Protein AF-A0A662I0L9-F1 (afdb_monomer_lite)

Sequence (82 aa):
MTLEIAVASGKGGVGKSTLASTIAIILSRHSKPIIAVDADAEAPNLHLIFGIKKWEVEEPYGEAMVAEIVQEKCTRCGRCAE

pLDDT: mean 90.66, std 6.49, range [67.19, 96.69]

Secondary structure (DSSP, 8-state):
---------SSTTSSHHHHHHHHHHHHHHTT---------SSS--HHHHHT----S-------S------GGG----STT--

Structure (mmCIF, N/CA/C/O backbone):
data_AF-A0A662I0L9-F1
#
_entry.id   AF-A0A662I0L9-F1
#
loop_
_atom_site.group_PDB
_atom_site.id
_atom_site.type_symbol
_atom_site.label_atom_id
_atom_site.label_alt_id
_atom_site.label_comp_id
_atom_site.label_asym_id
_atom_site.label_entity_id
_atom_site.label_seq_id
_atom_site.pdbx_PDB_ins_code
_atom_site.Cartn_x
_atom_site.Cartn_y
_atom_site.Cartn_z
_atom_site.occupancy
_atom_site.B_iso_or_equiv
_atom_site.auth_seq_id
_atom_site.auth_comp_id
_atom_site.auth_asym_id
_atom_site.auth_atom_id
_atom_site.pdbx_PDB_model_num
ATOM 1 N N . MET A 1 1 ? -20.141 12.457 -1.713 1.00 72.75 1 MET A N 1
ATOM 2 C CA . MET A 1 1 ? -18.918 13.273 -1.574 1.00 72.75 1 MET A CA 1
ATOM 3 C C . MET A 1 1 ? -17.905 12.406 -0.848 1.00 72.75 1 MET A C 1
ATOM 5 O O . MET A 1 1 ? -18.246 11.891 0.212 1.00 72.75 1 MET A O 1
ATOM 9 N N . THR A 1 2 ? -16.750 12.151 -1.456 1.00 85.94 2 THR A N 1
ATOM 10 C CA . THR A 1 2 ? -15.723 11.245 -0.917 1.00 85.94 2 THR A CA 1
ATOM 11 C C . THR A 1 2 ? -14.653 12.079 -0.222 1.00 85.94 2 THR A C 1
ATOM 13 O O . THR A 1 2 ? -14.272 13.125 -0.738 1.00 85.94 2 THR A O 1
ATOM 16 N N . LEU A 1 3 ? -14.219 11.660 0.967 1.00 89.69 3 LEU A N 1
ATOM 17 C CA . LEU A 1 3 ? -13.111 12.289 1.683 1.00 89.69 3 LEU A CA 1
ATOM 18 C C . LEU A 1 3 ? -11.829 11.523 1.359 1.00 89.69 3 LEU A C 1
ATOM 20 O O . LEU A 1 3 ? -11.743 10.336 1.663 1.00 89.69 3 LEU A O 1
ATOM 24 N N . GLU A 1 4 ? -10.846 12.209 0.787 1.00 93.94 4 GLU A N 1
ATOM 25 C CA . GLU A 1 4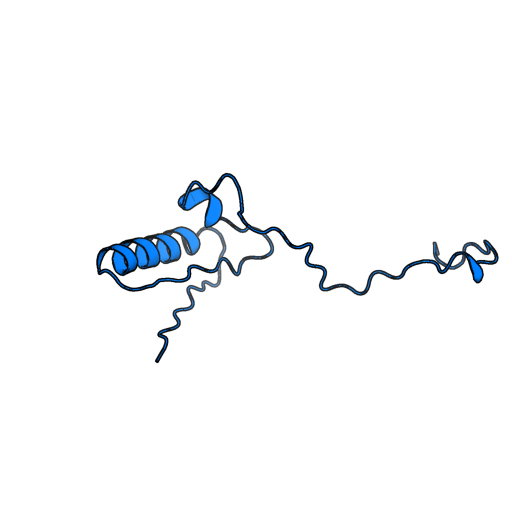 ? -9.539 11.645 0.448 1.00 93.94 4 GLU A CA 1
ATOM 26 C C . GLU A 1 4 ? -8.471 12.198 1.394 1.00 93.94 4 GLU A C 1
ATOM 28 O O . GLU A 1 4 ? -8.429 13.397 1.674 1.00 93.94 4 GLU A O 1
ATOM 33 N N . ILE A 1 5 ? -7.621 11.314 1.921 1.00 94.19 5 ILE A N 1
ATOM 34 C CA . ILE A 1 5 ? -6.561 11.665 2.871 1.00 94.19 5 ILE A CA 1
ATOM 35 C C . ILE A 1 5 ? -5.259 11.034 2.385 1.00 94.19 5 ILE A C 1
ATOM 37 O O . ILE A 1 5 ? -5.127 9.812 2.375 1.00 94.19 5 ILE A O 1
ATOM 41 N N . ALA A 1 6 ? -4.285 11.868 2.024 1.00 95.69 6 ALA A N 1
ATOM 42 C CA . ALA A 1 6 ? -2.940 11.426 1.674 1.00 95.69 6 ALA A CA 1
ATOM 43 C C . ALA A 1 6 ? -2.014 11.494 2.900 1.00 95.69 6 ALA A C 1
ATOM 45 O O . ALA A 1 6 ? -1.929 12.526 3.568 1.00 95.69 6 ALA A O 1
ATOM 46 N N . VAL A 1 7 ? -1.292 10.406 3.183 1.00 95.50 7 VAL A N 1
ATOM 47 C CA . VAL A 1 7 ? -0.292 10.338 4.261 1.00 95.50 7 VAL A CA 1
ATOM 48 C C . VAL A 1 7 ? 1.105 10.316 3.643 1.00 95.50 7 VAL A C 1
ATOM 50 O O . VAL A 1 7 ? 1.530 9.305 3.093 1.00 95.50 7 VAL A O 1
ATOM 53 N N . ALA A 1 8 ? 1.833 11.428 3.751 1.00 94.38 8 ALA A N 1
ATOM 54 C CA . ALA A 1 8 ? 3.151 11.607 3.140 1.00 94.38 8 ALA A CA 1
ATOM 55 C C . ALA A 1 8 ? 4.229 11.997 4.168 1.00 94.38 8 ALA A C 1
ATOM 57 O O . ALA A 1 8 ? 3.934 12.503 5.250 1.00 94.38 8 ALA A O 1
ATOM 58 N N . SER A 1 9 ? 5.500 11.759 3.833 1.00 92.62 9 SER A N 1
ATOM 59 C CA . SER A 1 9 ? 6.663 12.212 4.609 1.00 92.62 9 SER A CA 1
ATOM 60 C C . SER A 1 9 ? 7.898 12.306 3.721 1.00 92.62 9 SER A C 1
ATOM 62 O O . SER A 1 9 ? 8.032 11.534 2.778 1.00 92.62 9 SER A O 1
ATOM 64 N N . GLY A 1 10 ? 8.829 13.196 4.072 1.00 90.88 10 GLY A N 1
ATOM 65 C CA . GLY A 1 10 ? 10.112 13.344 3.381 1.00 90.88 10 GLY A CA 1
ATOM 66 C C . GLY A 1 10 ? 11.162 12.279 3.720 1.00 90.88 10 GLY A C 1
ATOM 67 O O . GLY A 1 10 ? 12.263 12.340 3.185 1.00 90.88 10 GLY A O 1
ATOM 68 N N . LYS A 1 11 ? 10.875 11.332 4.626 1.00 88.75 11 LYS A N 1
ATOM 69 C CA . LYS A 1 11 ? 11.801 10.244 4.989 1.00 88.75 11 LYS A CA 1
ATOM 70 C C . LYS A 1 11 ? 11.102 8.882 5.058 1.00 88.75 11 LYS A C 1
ATOM 72 O O . LYS A 1 11 ? 9.914 8.774 5.385 1.00 88.75 11 LYS A O 1
ATOM 77 N N . GLY A 1 12 ? 11.861 7.825 4.770 1.00 87.88 12 GLY A N 1
ATOM 78 C CA . GLY A 1 12 ? 11.472 6.438 5.040 1.00 87.88 12 GLY A CA 1
ATOM 79 C C . GLY A 1 12 ? 11.453 6.134 6.543 1.00 87.88 12 GLY A C 1
ATOM 80 O O . GLY A 1 12 ? 12.100 6.822 7.329 1.00 87.88 12 GLY A O 1
ATOM 81 N N . GLY A 1 13 ? 10.683 5.127 6.962 1.00 89.00 13 GLY A N 1
ATOM 82 C CA . GLY A 1 13 ? 10.699 4.630 8.349 1.00 89.00 13 GLY A CA 1
ATOM 83 C C . GLY A 1 13 ? 9.981 5.485 9.404 1.00 89.00 13 GLY A C 1
ATOM 84 O O . GLY A 1 13 ? 9.931 5.091 10.561 1.00 89.00 13 GLY A O 1
ATOM 85 N N . VAL A 1 14 ? 9.363 6.612 9.038 1.00 94.31 14 VAL A N 1
ATOM 86 C CA . VAL A 1 14 ? 8.663 7.494 10.002 1.00 94.31 14 VAL A CA 1
ATOM 87 C C . VAL A 1 14 ? 7.285 6.986 10.461 1.00 94.31 14 VAL A C 1
ATOM 89 O O . VAL A 1 14 ? 6.588 7.680 11.193 1.00 94.31 14 VAL A O 1
ATOM 92 N N . GLY A 1 15 ? 6.848 5.814 9.985 1.00 94.38 15 GLY A N 1
ATOM 93 C CA . GLY A 1 15 ? 5.548 5.233 10.342 1.00 94.38 15 GLY A CA 1
ATOM 94 C C . GLY A 1 15 ? 4.357 5.665 9.475 1.00 94.38 15 GLY A C 1
ATOM 95 O O . GLY A 1 15 ? 3.222 5.574 9.934 1.00 94.38 15 GLY A O 1
ATOM 96 N N . LYS A 1 16 ? 4.576 6.102 8.222 1.00 96.19 16 LYS A N 1
ATOM 97 C CA . LYS A 1 16 ? 3.495 6.495 7.286 1.00 96.19 16 LYS A CA 1
ATOM 98 C C . LYS A 1 16 ? 2.403 5.421 7.164 1.00 96.19 16 LYS A C 1
ATOM 100 O O . LYS A 1 16 ? 1.235 5.699 7.418 1.00 96.19 16 LYS A O 1
ATOM 105 N N . SER A 1 17 ? 2.792 4.188 6.840 1.00 95.81 17 SER A N 1
ATOM 106 C CA . SER A 1 17 ? 1.863 3.066 6.654 1.00 95.81 17 SER A CA 1
ATOM 107 C C . SER A 1 17 ? 1.155 2.684 7.959 1.00 95.81 17 SER A C 1
ATOM 109 O O . SER A 1 17 ? -0.027 2.345 7.946 1.00 95.81 17 SER A O 1
ATOM 111 N N . THR A 1 18 ? 1.832 2.815 9.106 1.00 96.31 18 THR A N 1
ATOM 112 C CA . THR A 1 18 ? 1.238 2.617 10.440 1.00 96.31 18 THR A CA 1
ATOM 113 C C . THR A 1 18 ? 0.158 3.655 10.737 1.00 96.31 18 THR A C 1
ATOM 115 O O . THR A 1 18 ? -0.923 3.312 11.215 1.00 96.31 18 THR A O 1
ATOM 118 N N . LEU A 1 19 ? 0.412 4.928 10.425 1.00 96.44 19 LEU A N 1
ATOM 119 C CA . LEU A 1 19 ? -0.579 5.987 10.598 1.00 96.44 19 LEU A CA 1
ATOM 120 C C . LEU A 1 19 ? -1.773 5.790 9.652 1.00 96.44 19 LEU A C 1
ATOM 122 O O . LEU A 1 19 ? -2.917 5.832 10.101 1.00 96.44 19 LEU A O 1
AT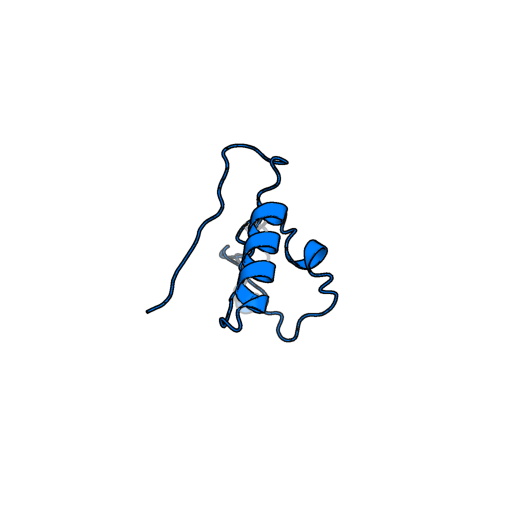OM 126 N N . ALA A 1 20 ? -1.512 5.520 8.369 1.00 96.69 20 ALA A N 1
ATOM 127 C CA . ALA A 1 20 ? -2.549 5.310 7.360 1.00 96.69 20 ALA A CA 1
ATOM 128 C C . ALA A 1 20 ? -3.471 4.126 7.710 1.00 96.69 20 ALA A C 1
ATOM 130 O O . ALA A 1 20 ? -4.695 4.270 7.715 1.00 96.69 20 ALA A O 1
ATOM 131 N N . SER A 1 21 ? -2.897 2.978 8.085 1.00 96.31 21 SER A N 1
ATOM 132 C CA . SER A 1 21 ? -3.659 1.800 8.529 1.00 96.31 21 SER A CA 1
ATOM 133 C C . SER A 1 21 ? -4.476 2.068 9.793 1.00 96.31 21 SER A C 1
ATOM 135 O O . SER A 1 21 ? -5.639 1.673 9.863 1.00 96.31 21 SER A O 1
ATOM 137 N N . THR A 1 22 ? -3.914 2.784 10.771 1.00 95.94 22 THR A N 1
ATOM 138 C CA . THR A 1 22 ? -4.622 3.132 12.012 1.00 95.94 22 THR A CA 1
ATOM 139 C C . THR A 1 22 ?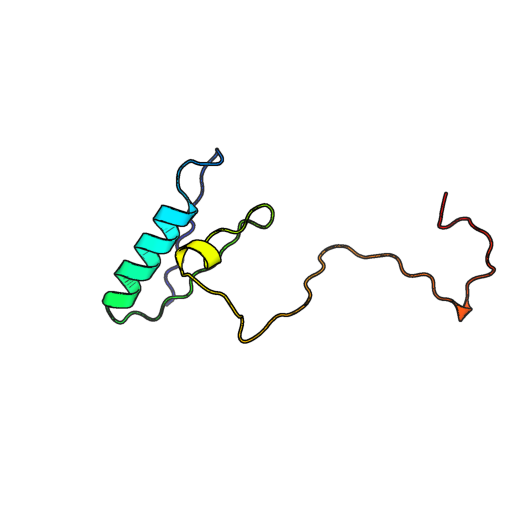 -5.841 4.008 11.730 1.00 95.94 22 THR A C 1
ATOM 141 O O . THR A 1 22 ? -6.929 3.722 12.232 1.00 95.94 22 THR A O 1
ATOM 144 N N . ILE A 1 23 ? -5.693 5.037 10.887 1.00 94.88 23 ILE A N 1
ATOM 145 C CA . ILE A 1 23 ? -6.808 5.898 10.468 1.00 94.88 23 ILE A CA 1
ATOM 146 C C . ILE A 1 23 ? -7.887 5.068 9.762 1.00 94.88 23 ILE A C 1
ATOM 148 O O . ILE A 1 23 ? -9.062 5.180 10.114 1.00 94.88 23 ILE A O 1
ATOM 152 N N . ALA A 1 24 ? -7.502 4.199 8.823 1.00 94.94 24 ALA A N 1
ATOM 153 C CA . ALA A 1 24 ? -8.440 3.345 8.096 1.00 94.94 24 ALA A CA 1
ATOM 154 C C . ALA A 1 24 ? -9.241 2.422 9.035 1.00 94.94 24 ALA A C 1
ATOM 156 O O . ALA A 1 24 ? -10.464 2.340 8.916 1.00 94.94 24 ALA A O 1
ATOM 157 N N . ILE A 1 25 ? -8.580 1.786 10.011 1.00 93.56 25 ILE A N 1
ATOM 158 C CA . ILE A 1 25 ? -9.219 0.904 11.003 1.00 93.56 25 ILE A CA 1
ATOM 159 C C . ILE A 1 25 ? -10.166 1.683 11.923 1.00 93.56 25 ILE A C 1
ATOM 161 O O . ILE A 1 25 ? -11.257 1.211 12.238 1.00 93.56 25 ILE A O 1
ATOM 165 N N . ILE A 1 26 ? -9.767 2.869 12.386 1.00 93.81 26 ILE A N 1
ATOM 166 C CA . ILE A 1 26 ? -10.628 3.696 13.241 1.00 93.81 26 ILE A CA 1
ATOM 167 C C . ILE A 1 26 ? -11.877 4.114 12.465 1.00 93.81 26 ILE A C 1
ATOM 169 O O . ILE A 1 26 ? -12.989 3.951 12.960 1.00 93.81 26 ILE A O 1
ATOM 173 N N . LEU A 1 27 ? -11.717 4.608 11.236 1.00 92.62 27 LEU A N 1
ATOM 174 C CA . LEU A 1 27 ? -12.848 5.058 10.428 1.00 92.62 27 LEU A CA 1
ATOM 175 C C . LEU A 1 27 ? -13.781 3.908 10.027 1.00 92.62 27 LEU A C 1
ATOM 177 O O . LEU A 1 27 ? -14.998 4.107 10.023 1.00 92.62 27 LEU A O 1
ATOM 181 N N . SER A 1 28 ? -13.252 2.710 9.762 1.00 92.06 28 SER A N 1
ATOM 182 C CA . SER A 1 28 ? -14.080 1.542 9.436 1.00 92.06 28 SER A CA 1
ATOM 183 C C . SER A 1 28 ? -14.952 1.103 10.619 1.00 92.06 28 SER A C 1
ATOM 185 O O . SER A 1 28 ? -16.117 0.754 10.430 1.00 92.06 28 SER A O 1
ATOM 187 N N . ARG A 1 29 ? -14.459 1.231 11.861 1.00 92.31 29 ARG A N 1
ATOM 188 C CA . ARG A 1 29 ? -15.247 0.984 13.088 1.00 92.31 29 ARG A CA 1
ATOM 189 C C . ARG A 1 29 ? -16.430 1.938 13.256 1.00 92.31 29 ARG A C 1
ATOM 191 O O . ARG A 1 29 ? -17.409 1.577 13.901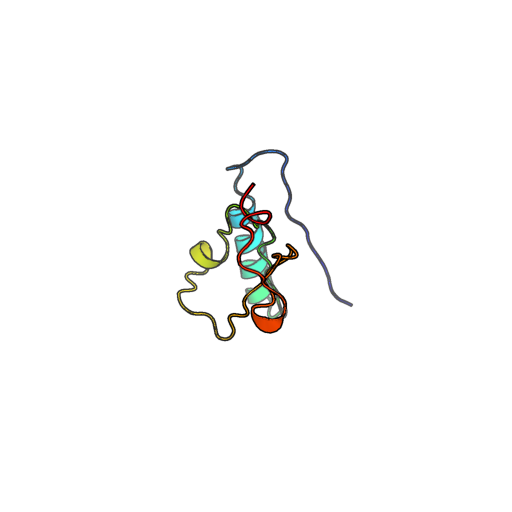 1.00 92.31 29 ARG A O 1
ATOM 198 N N . HIS A 1 30 ? -16.385 3.121 12.647 1.00 90.81 30 HIS A N 1
ATOM 199 C CA . HIS A 1 30 ? -17.504 4.067 12.625 1.00 90.81 30 HIS A CA 1
ATOM 200 C C . HIS A 1 30 ? -18.500 3.806 11.478 1.00 90.81 30 HIS A C 1
ATOM 202 O O . HIS A 1 30 ? -19.237 4.711 11.090 1.00 90.81 30 HIS A O 1
ATOM 208 N N . SER A 1 31 ? -18.539 2.579 10.938 1.00 80.81 31 SER A N 1
ATOM 209 C CA . SER A 1 31 ? -19.437 2.157 9.848 1.00 80.81 31 SER A CA 1
ATOM 210 C C . SER A 1 31 ? -19.324 3.011 8.581 1.00 80.81 31 SER A C 1
ATOM 212 O O . SER A 1 31 ? -20.274 3.117 7.805 1.00 80.81 31 SER A O 1
ATOM 214 N N 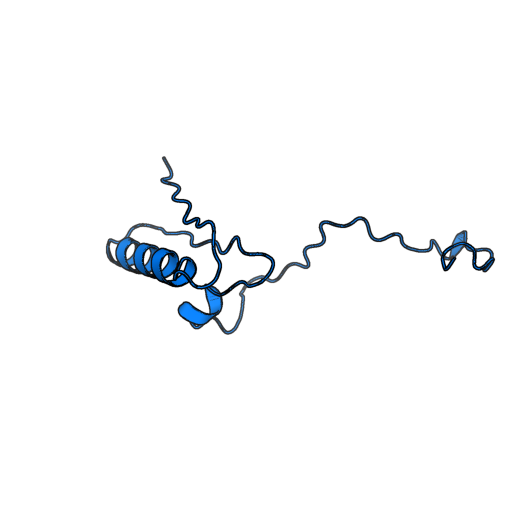. LYS A 1 32 ? -18.162 3.635 8.355 1.00 82.44 32 LYS A N 1
ATOM 215 C CA . LYS A 1 32 ? -17.878 4.324 7.096 1.00 82.44 32 LYS A CA 1
ATOM 216 C C . LYS A 1 32 ? -17.285 3.323 6.102 1.00 82.44 32 LYS A C 1
ATOM 218 O O . LYS A 1 32 ? -16.380 2.581 6.486 1.00 82.44 32 LYS A O 1
ATOM 223 N N . PRO A 1 33 ? -17.744 3.301 4.839 1.00 89.75 33 PRO A N 1
ATOM 224 C CA . PRO A 1 33 ? -17.033 2.586 3.788 1.00 89.75 33 PRO A CA 1
ATOM 225 C C . PRO A 1 33 ? -15.667 3.252 3.593 1.00 89.75 33 PRO A C 1
ATOM 227 O O . PRO A 1 33 ? -15.586 4.467 3.408 1.00 89.75 33 PRO A O 1
ATOM 230 N N . ILE A 1 34 ? -14.598 2.463 3.687 1.00 94.19 34 ILE A N 1
ATOM 231 C CA . ILE A 1 34 ? -13.215 2.934 3.592 1.00 94.19 34 ILE A CA 1
ATOM 232 C C . ILE A 1 34 ? -12.503 2.169 2.489 1.00 94.19 34 ILE A C 1
ATOM 234 O O . ILE A 1 34 ? -12.617 0.950 2.393 1.00 94.19 34 ILE A O 1
ATOM 238 N N . ILE A 1 35 ? -11.739 2.912 1.697 1.00 94.50 35 ILE A N 1
ATOM 239 C CA . ILE A 1 35 ? -10.750 2.382 0.769 1.00 94.50 35 ILE A CA 1
ATOM 240 C C . ILE A 1 35 ? -9.389 2.769 1.339 1.00 94.50 35 ILE A C 1
ATOM 242 O O . ILE A 1 35 ? -9.161 3.933 1.673 1.00 94.50 35 ILE A O 1
ATOM 246 N N . ALA A 1 36 ? -8.507 1.787 1.485 1.00 95.06 36 ALA A N 1
ATOM 247 C CA . ALA A 1 36 ? -7.139 2.002 1.922 1.00 95.06 36 ALA A CA 1
ATOM 248 C C . ALA A 1 36 ? -6.212 1.691 0.744 1.00 95.06 36 ALA A C 1
ATOM 250 O O . ALA A 1 36 ? -6.269 0.596 0.190 1.00 95.06 36 ALA A O 1
ATOM 251 N N . VAL A 1 37 ? -5.397 2.667 0.351 1.00 95.19 37 VAL A N 1
ATOM 252 C CA . VAL A 1 37 ? -4.498 2.576 -0.805 1.00 95.19 37 VAL A CA 1
ATOM 253 C C . VAL A 1 37 ? -3.063 2.653 -0.307 1.00 95.19 37 VAL A C 1
ATOM 255 O O . VAL A 1 37 ? -2.727 3.554 0.462 1.00 95.19 37 VAL A O 1
ATOM 258 N N . ASP A 1 38 ? -2.226 1.714 -0.742 1.00 94.69 38 ASP A N 1
ATOM 259 C CA . ASP A 1 38 ? -0.779 1.807 -0.577 1.00 94.69 38 ASP A CA 1
ATOM 260 C C . ASP A 1 38 ? -0.174 2.342 -1.874 1.00 94.69 38 ASP A C 1
ATOM 262 O O . ASP A 1 38 ? -0.161 1.651 -2.888 1.00 94.69 38 ASP A O 1
ATOM 266 N N . ALA A 1 39 ? 0.248 3.605 -1.852 1.00 92.56 39 ALA A N 1
ATOM 267 C CA . ALA A 1 39 ? 0.838 4.280 -3.007 1.00 92.56 39 ALA A CA 1
ATOM 268 C C . ALA A 1 39 ? 2.380 4.220 -3.004 1.00 92.56 39 ALA A C 1
ATOM 270 O O . ALA A 1 39 ? 3.022 4.903 -3.799 1.00 92.56 39 ALA A O 1
ATOM 271 N N . ASP A 1 40 ? 2.984 3.450 -2.092 1.00 91.06 40 ASP A N 1
ATOM 272 C CA . ASP A 1 40 ? 4.427 3.213 -2.058 1.00 91.06 40 ASP A CA 1
ATOM 273 C C . ASP A 1 40 ? 4.778 2.044 -2.992 1.00 91.06 40 ASP A C 1
ATOM 275 O O . ASP A 1 40 ? 4.681 0.876 -2.617 1.00 91.06 40 ASP A O 1
ATOM 279 N N . ALA A 1 41 ? 5.140 2.364 -4.238 1.00 84.00 41 ALA A N 1
ATOM 280 C CA . ALA A 1 41 ? 5.474 1.368 -5.257 1.00 84.00 41 ALA A CA 1
ATOM 281 C C . ALA A 1 41 ? 6.796 0.629 -4.978 1.00 84.00 41 ALA A C 1
ATOM 283 O O . ALA A 1 41 ? 6.980 -0.493 -5.448 1.00 84.00 41 ALA A O 1
ATOM 284 N N . GLU A 1 42 ? 7.714 1.239 -4.221 1.00 84.62 42 GLU A N 1
ATOM 285 C CA . GLU A 1 42 ? 9.017 0.642 -3.908 1.00 84.62 42 GLU A CA 1
ATOM 286 C C . GLU A 1 42 ? 8.922 -0.336 -2.733 1.00 84.62 42 GLU A C 1
ATOM 288 O O . GLU A 1 42 ? 9.551 -1.396 -2.751 1.00 84.62 42 GLU A O 1
ATOM 293 N N . ALA A 1 43 ? 8.147 0.013 -1.703 1.00 89.19 43 ALA A N 1
ATOM 294 C CA . ALA A 1 43 ? 8.038 -0.775 -0.481 1.00 89.19 43 ALA A CA 1
ATOM 295 C C . ALA A 1 43 ? 6.613 -0.739 0.108 1.00 89.19 43 ALA A C 1
ATOM 297 O O . ALA A 1 43 ? 6.400 -0.159 1.184 1.00 89.19 43 ALA A O 1
ATOM 298 N N . PRO A 1 44 ? 5.631 -1.401 -0.534 1.00 91.69 44 PRO A N 1
ATOM 299 C CA . PRO A 1 44 ? 4.274 -1.462 -0.012 1.00 91.69 44 PRO A CA 1
ATOM 300 C C . PRO A 1 44 ? 4.240 -2.278 1.287 1.00 91.69 44 PRO A C 1
ATOM 302 O O . PRO A 1 44 ? 4.745 -3.397 1.365 1.00 91.69 44 PRO A O 1
ATOM 305 N N . ASN A 1 45 ? 3.614 -1.733 2.327 1.00 94.69 45 ASN A N 1
ATOM 306 C CA . ASN A 1 45 ? 3.577 -2.307 3.677 1.00 94.69 45 ASN A CA 1
ATOM 307 C C . ASN A 1 45 ? 2.158 -2.456 4.241 1.00 94.69 45 ASN A C 1
ATOM 309 O O . ASN A 1 45 ? 1.958 -3.124 5.257 1.00 94.69 45 ASN A O 1
ATOM 313 N N . LEU A 1 46 ? 1.152 -1.843 3.619 1.00 95.88 46 LEU A N 1
ATOM 314 C CA . LEU A 1 46 ? -0.200 -1.789 4.167 1.00 95.88 46 LEU A CA 1
ATOM 315 C C . LEU A 1 46 ? -0.848 -3.179 4.252 1.00 95.88 46 LEU A C 1
ATOM 317 O O . LEU A 1 46 ? -1.472 -3.514 5.258 1.00 95.88 46 LEU A O 1
ATOM 321 N N . HIS A 1 47 ? -0.626 -4.015 3.234 1.00 94.88 47 HIS A N 1
ATOM 322 C CA . HIS A 1 47 ? -1.096 -5.401 3.198 1.00 94.88 47 HIS A CA 1
ATOM 323 C C . HIS A 1 47 ? -0.515 -6.246 4.347 1.00 94.88 47 HIS A C 1
ATOM 325 O O . HIS A 1 47 ? -1.237 -7.057 4.928 1.00 94.88 47 HIS A O 1
ATOM 331 N N . LEU A 1 48 ? 0.747 -6.006 4.735 1.00 95.50 48 LEU A N 1
ATOM 332 C CA . LEU A 1 48 ? 1.389 -6.669 5.876 1.00 95.50 48 LEU A CA 1
ATOM 333 C C . LEU A 1 48 ? 0.710 -6.281 7.191 1.00 95.50 48 LEU A C 1
ATOM 335 O O . LEU A 1 48 ? 0.406 -7.152 8.004 1.00 95.50 48 LEU A O 1
ATOM 339 N N . ILE A 1 49 ? 0.428 -4.987 7.381 1.00 95.88 49 ILE A N 1
ATOM 340 C CA . ILE A 1 49 ? -0.235 -4.478 8.591 1.00 95.88 49 ILE A CA 1
ATOM 341 C C . ILE A 1 49 ? -1.654 -5.044 8.715 1.00 95.88 49 ILE A C 1
ATOM 343 O O . ILE A 1 49 ? -2.076 -5.423 9.806 1.00 95.88 49 ILE A O 1
ATOM 347 N N . PHE A 1 50 ? -2.386 -5.132 7.604 1.00 95.50 50 PHE A N 1
ATOM 348 C CA . PHE A 1 50 ? -3.728 -5.715 7.580 1.00 95.50 50 PHE A CA 1
ATOM 349 C C . PHE A 1 50 ? -3.740 -7.249 7.594 1.00 95.50 50 PHE A C 1
ATOM 351 O O . PHE A 1 50 ? -4.809 -7.844 7.719 1.00 95.50 50 PHE A O 1
ATOM 358 N N . GLY A 1 51 ? -2.582 -7.905 7.489 1.00 95.75 51 GLY A N 1
ATOM 359 C CA . GLY A 1 51 ? -2.492 -9.363 7.454 1.00 95.75 51 GLY A CA 1
ATOM 360 C C . GLY A 1 51 ? -3.114 -9.986 6.200 1.00 95.75 51 GLY A C 1
ATOM 361 O O . GLY A 1 51 ? -3.571 -11.131 6.253 1.00 95.75 51 GLY A O 1
ATOM 362 N N . ILE A 1 52 ? -3.141 -9.255 5.080 1.00 95.06 52 ILE A N 1
ATOM 363 C CA . ILE A 1 52 ? -3.636 -9.751 3.792 1.00 95.06 52 ILE A CA 1
ATOM 364 C C . ILE A 1 52 ? -2.614 -10.740 3.227 1.00 95.06 52 ILE A C 1
ATOM 366 O O . ILE A 1 52 ? -1.457 -10.399 2.994 1.00 95.06 52 ILE A O 1
ATOM 370 N N . LYS A 1 53 ? -3.052 -11.986 3.023 1.00 94.69 53 LYS A N 1
ATOM 371 C CA . LYS A 1 53 ? -2.218 -13.085 2.496 1.00 94.69 53 LYS A CA 1
ATOM 372 C C . LYS A 1 53 ? -2.595 -13.518 1.083 1.00 94.69 53 LYS A C 1
ATOM 374 O O . LYS A 1 53 ? -1.868 -14.297 0.477 1.00 94.69 53 LYS A O 1
ATOM 379 N N . LYS A 1 54 ? -3.771 -13.106 0.619 1.00 94.44 54 LYS A N 1
ATOM 380 C CA . LYS A 1 54 ? -4.346 -13.454 -0.678 1.00 94.44 54 LYS A CA 1
ATOM 381 C C . LYS A 1 54 ? -5.172 -12.277 -1.157 1.00 94.44 54 LYS A C 1
ATOM 383 O O . LYS A 1 54 ? -5.854 -11.654 -0.342 1.00 94.44 54 LYS A O 1
ATOM 388 N N . TRP A 1 55 ? -5.128 -12.030 -2.453 1.00 93.19 55 TRP A N 1
ATOM 389 C CA . TRP A 1 55 ? -5.934 -11.017 -3.109 1.00 93.19 55 TRP A CA 1
ATOM 390 C C . TRP A 1 55 ? -7.082 -11.682 -3.863 1.00 93.19 55 TRP A C 1
ATOM 392 O O . TRP A 1 55 ? -6.963 -12.814 -4.329 1.00 93.19 55 TRP A O 1
ATOM 402 N N . GLU A 1 56 ? -8.215 -10.989 -3.946 1.00 94.44 56 GLU A N 1
ATOM 403 C CA . GLU A 1 56 ? -9.348 -11.438 -4.766 1.00 94.44 56 GLU A CA 1
ATOM 404 C C . GLU A 1 56 ? -9.079 -11.208 -6.255 1.00 94.44 56 GLU A C 1
ATOM 406 O O . GLU A 1 56 ? -9.510 -11.994 -7.096 1.00 94.44 56 GLU A O 1
ATOM 411 N N . VAL A 1 57 ? -8.345 -10.138 -6.563 1.00 94.00 57 VAL A N 1
ATOM 412 C CA . VAL A 1 57 ? -7.968 -9.726 -7.911 1.00 94.00 57 VAL A CA 1
ATOM 413 C C . VAL A 1 57 ? -6.500 -9.318 -7.887 1.00 94.00 57 VAL A C 1
ATOM 415 O O . VAL A 1 57 ? -6.100 -8.493 -7.065 1.00 94.00 57 VAL A O 1
ATOM 418 N N . GLU A 1 58 ? -5.712 -9.891 -8.792 1.00 91.06 58 GLU A N 1
ATOM 419 C CA . GLU A 1 58 ? -4.333 -9.489 -9.068 1.00 91.06 58 GLU A CA 1
ATOM 420 C C . GLU A 1 58 ? -4.216 -9.268 -10.571 1.00 91.06 58 GLU A C 1
ATOM 422 O O . GLU A 1 58 ? -4.415 -10.194 -11.360 1.00 91.06 58 GLU A O 1
ATOM 427 N N . GLU A 1 59 ? -3.919 -8.036 -10.967 1.00 89.62 59 GLU A N 1
ATOM 428 C CA . GLU A 1 59 ? -3.717 -7.676 -12.365 1.00 89.62 59 GLU A CA 1
ATOM 429 C C . GLU A 1 59 ? -2.252 -7.279 -12.567 1.00 89.62 59 GLU A C 1
ATOM 431 O O . GLU A 1 59 ? -1.725 -6.475 -11.791 1.00 89.62 59 GLU A O 1
ATOM 436 N N . PRO A 1 60 ? -1.561 -7.833 -13.579 1.00 83.06 60 PRO A N 1
ATOM 437 C CA . PRO A 1 60 ? -0.210 -7.406 -13.893 1.00 83.06 60 PRO A CA 1
ATOM 438 C C . PRO A 1 60 ? -0.230 -5.938 -14.325 1.00 83.06 60 PRO A C 1
ATOM 440 O O . PRO A 1 60 ? -0.890 -5.569 -15.296 1.00 83.06 60 PRO A O 1
ATOM 443 N N . TYR A 1 61 ? 0.517 -5.110 -13.600 1.00 78.00 61 TYR A N 1
ATOM 444 C CA . TYR A 1 61 ? 0.673 -3.692 -13.890 1.00 78.00 61 TYR A CA 1
ATOM 445 C C . TYR A 1 61 ? 2.075 -3.425 -14.438 1.00 78.00 61 TYR A C 1
ATOM 447 O O . TYR A 1 61 ? 3.075 -3.802 -13.826 1.00 78.00 61 TYR A O 1
ATOM 455 N N . GLY A 1 62 ? 2.148 -2.781 -15.601 1.00 75.75 62 GLY A N 1
ATOM 456 C CA . GLY A 1 62 ? 3.398 -2.375 -16.231 1.00 75.75 62 GLY A CA 1
ATOM 457 C C . GLY A 1 62 ? 3.278 -0.954 -16.762 1.00 75.75 62 GLY A C 1
ATOM 458 O O . GLY A 1 62 ? 2.496 -0.700 -17.672 1.00 75.75 62 GLY A O 1
ATOM 459 N N . GLU A 1 63 ? 4.055 -0.029 -16.201 1.00 67.19 63 GLU A N 1
ATOM 460 C CA . GLU A 1 63 ? 4.115 1.365 -16.677 1.00 67.19 63 GLU A CA 1
ATOM 461 C C . GLU A 1 63 ? 5.071 1.536 -17.857 1.00 67.19 63 GLU A C 1
ATOM 463 O O . GLU A 1 63 ? 4.948 2.470 -18.650 1.00 67.19 63 GLU A O 1
ATOM 468 N N . ALA A 1 64 ? 6.049 0.637 -17.973 1.00 72.38 64 ALA A N 1
ATOM 469 C CA . ALA A 1 64 ? 7.071 0.716 -18.995 1.00 72.38 64 ALA A CA 1
ATOM 470 C C . ALA A 1 64 ? 6.598 0.042 -20.283 1.00 72.38 64 ALA A C 1
ATOM 472 O O . ALA A 1 64 ? 6.187 -1.119 -20.288 1.00 72.38 64 ALA A O 1
ATOM 473 N N . MET A 1 65 ? 6.749 0.754 -21.399 1.00 74.88 65 MET A N 1
ATOM 474 C CA . MET A 1 65 ? 6.737 0.136 -22.719 1.00 74.88 65 MET A CA 1
ATOM 475 C C . MET A 1 65 ? 7.925 -0.824 -22.799 1.00 74.88 65 MET A C 1
ATOM 477 O O . MET A 1 65 ? 9.064 -0.405 -23.004 1.00 74.88 65 MET A O 1
ATOM 481 N N . VAL A 1 66 ? 7.670 -2.115 -22.608 1.00 76.31 66 VAL A N 1
ATOM 482 C CA . VAL A 1 66 ? 8.669 -3.148 -22.868 1.00 76.31 66 VAL A CA 1
ATOM 483 C C . VAL A 1 66 ? 8.693 -3.374 -24.373 1.00 76.31 66 VAL A C 1
ATOM 485 O O . VAL A 1 66 ? 7.687 -3.752 -24.971 1.00 76.31 66 VAL A O 1
ATOM 488 N N . ALA A 1 67 ? 9.833 -3.100 -25.003 1.00 81.38 67 ALA A N 1
ATOM 489 C CA . ALA A 1 67 ? 10.009 -3.399 -26.415 1.00 81.38 67 ALA A CA 1
ATOM 490 C C . ALA A 1 67 ? 10.011 -4.922 -26.611 1.00 81.38 67 ALA A C 1
ATOM 492 O O . ALA A 1 67 ? 10.845 -5.626 -26.044 1.00 81.38 67 ALA A O 1
ATOM 493 N N . GLU A 1 68 ? 9.089 -5.424 -27.428 1.00 87.19 68 GLU A N 1
ATOM 494 C CA . GLU A 1 68 ? 9.021 -6.837 -27.792 1.00 87.19 68 GLU A CA 1
ATOM 495 C C . GLU A 1 68 ? 9.525 -7.048 -29.226 1.00 87.19 68 GLU A C 1
ATOM 497 O O . GLU A 1 68 ? 9.220 -6.278 -30.144 1.00 87.19 68 GLU A O 1
ATOM 502 N N . ILE A 1 69 ? 10.310 -8.109 -29.442 1.00 91.94 69 ILE A N 1
ATOM 503 C CA . ILE A 1 69 ? 10.773 -8.477 -30.781 1.00 91.94 69 ILE A CA 1
ATOM 504 C C . ILE A 1 69 ? 9.619 -9.137 -31.536 1.00 91.94 69 ILE A C 1
ATOM 506 O O . ILE A 1 69 ? 9.266 -10.287 -31.272 1.00 91.94 69 ILE A O 1
ATOM 510 N N . VAL A 1 70 ? 9.105 -8.446 -32.554 1.00 93.62 70 VAL A N 1
ATOM 511 C CA . VAL A 1 70 ? 8.164 -9.022 -33.523 1.00 93.62 70 VAL A CA 1
ATOM 512 C C . VAL A 1 70 ? 8.888 -10.100 -34.337 1.00 93.62 70 VAL A C 1
ATOM 514 O O . VAL A 1 70 ? 9.602 -9.791 -35.295 1.00 93.62 70 VAL A O 1
ATOM 517 N N . GLN A 1 71 ? 8.724 -11.369 -33.949 1.00 93.62 71 GLN A N 1
ATOM 518 C CA . GLN A 1 71 ? 9.483 -12.504 -34.502 1.00 93.62 71 GLN A CA 1
ATOM 519 C C . GLN A 1 71 ? 9.346 -12.628 -36.023 1.00 93.62 71 GLN A C 1
ATOM 521 O O . GLN A 1 71 ? 10.325 -12.906 -36.708 1.00 93.62 71 GLN A O 1
ATOM 526 N N . GLU A 1 72 ? 8.167 -12.324 -36.561 1.00 96.12 72 GLU A N 1
ATOM 527 C CA . GLU A 1 72 ? 7.870 -12.338 -38.000 1.00 96.12 72 GLU A CA 1
ATOM 528 C C . GLU A 1 72 ? 8.711 -11.331 -38.804 1.00 96.12 72 GLU A C 1
ATOM 530 O O . GLU A 1 72 ? 8.980 -11.545 -39.983 1.00 96.12 72 GLU A O 1
ATOM 535 N N . LYS A 1 73 ? 9.143 -10.233 -38.170 1.00 94.00 73 LYS A N 1
ATOM 536 C CA . LYS A 1 73 ? 9.983 -9.185 -38.776 1.00 94.00 73 LYS A CA 1
ATOM 537 C C . LYS A 1 73 ? 11.458 -9.317 -38.390 1.00 94.00 73 LYS A C 1
ATOM 539 O O . LYS A 1 73 ? 12.300 -8.581 -38.904 1.00 94.00 73 LYS A O 1
ATOM 544 N N . CYS A 1 74 ? 11.782 -10.214 -37.462 1.00 94.31 74 CYS A N 1
ATOM 545 C CA . CYS A 1 74 ? 13.121 -10.357 -36.921 1.00 94.31 74 CYS A CA 1
ATOM 546 C C . CYS A 1 74 ? 14.032 -11.078 -37.917 1.00 94.31 74 CYS A C 1
ATOM 548 O O . CYS A 1 74 ? 13.887 -12.268 -38.180 1.00 94.31 74 CYS A O 1
ATOM 550 N N . THR A 1 75 ? 15.054 -10.381 -38.408 1.00 95.81 75 THR A N 1
ATOM 551 C CA . THR A 1 75 ? 16.098 -10.986 -39.251 1.00 95.81 75 THR A CA 1
ATOM 552 C C . THR A 1 75 ? 17.245 -11.597 -38.438 1.00 95.81 75 THR A C 1
ATOM 554 O O . THR A 1 75 ? 18.287 -11.921 -38.999 1.00 95.81 75 THR A O 1
ATOM 557 N N . ARG A 1 76 ? 17.087 -11.716 -37.109 1.00 92.50 76 ARG A N 1
ATOM 558 C CA . ARG A 1 76 ? 18.116 -12.184 -36.158 1.00 92.50 76 ARG A CA 1
ATOM 559 C C . ARG A 1 76 ? 19.442 -11.414 -36.253 1.00 92.50 76 ARG A C 1
ATOM 561 O O . ARG A 1 76 ? 20.510 -11.980 -36.067 1.00 92.50 76 ARG A O 1
ATOM 568 N N . CYS A 1 77 ? 19.367 -10.109 -36.528 1.00 94.38 77 CYS A N 1
ATOM 569 C CA . CYS A 1 77 ? 20.550 -9.267 -36.740 1.00 94.38 77 CYS A CA 1
ATOM 570 C C . CYS A 1 77 ? 21.291 -8.826 -35.465 1.00 94.38 77 CYS A C 1
ATOM 572 O O . CYS A 1 77 ? 22.343 -8.216 -35.585 1.00 94.38 77 CYS A O 1
ATOM 574 N N . GLY A 1 78 ? 20.753 -9.076 -34.267 1.00 92.38 78 GLY A N 1
ATOM 575 C CA . GLY A 1 78 ? 21.430 -8.774 -32.996 1.00 92.38 78 GLY A CA 1
ATOM 576 C C . GLY A 1 78 ? 21.356 -7.321 -32.506 1.00 92.38 78 GLY A C 1
ATOM 577 O O . GLY A 1 78 ? 21.528 -7.101 -31.316 1.00 92.38 78 GLY A O 1
ATOM 578 N N . ARG A 1 79 ? 20.985 -6.352 -33.357 1.00 90.75 79 ARG A N 1
ATOM 579 C CA . ARG A 1 79 ? 20.905 -4.909 -33.014 1.00 90.75 79 ARG A CA 1
ATOM 580 C C . ARG A 1 79 ? 20.025 -4.541 -31.814 1.00 90.75 79 ARG A C 1
ATOM 582 O O . ARG A 1 79 ? 20.128 -3.441 -31.303 1.00 90.75 79 ARG A O 1
ATOM 589 N N . CYS A 1 80 ? 19.109 -5.415 -31.409 1.00 87.69 80 CYS A N 1
ATOM 590 C CA . CYS A 1 80 ? 18.257 -5.203 -30.239 1.00 87.69 80 CYS A CA 1
ATOM 591 C C . CYS A 1 80 ? 18.949 -5.519 -28.901 1.00 87.69 80 CYS A C 1
ATOM 593 O O . CYS A 1 80 ? 18.359 -5.256 -27.860 1.00 87.69 80 CYS A O 1
ATOM 595 N N . ALA A 1 81 ? 20.130 -6.146 -28.925 1.00 87.12 81 ALA A N 1
ATOM 596 C CA . ALA A 1 81 ? 20.908 -6.513 -27.739 1.00 87.12 81 ALA A CA 1
ATOM 597 C C . ALA A 1 81 ? 22.167 -5.643 -27.542 1.00 87.12 81 ALA A C 1
ATOM 599 O O . ALA A 1 81 ? 22.866 -5.825 -26.547 1.00 87.12 81 ALA A O 1
ATOM 600 N N . GLU A 1 82 ? 22.460 -4.757 -28.500 1.00 80.75 82 GLU A N 1
ATOM 601 C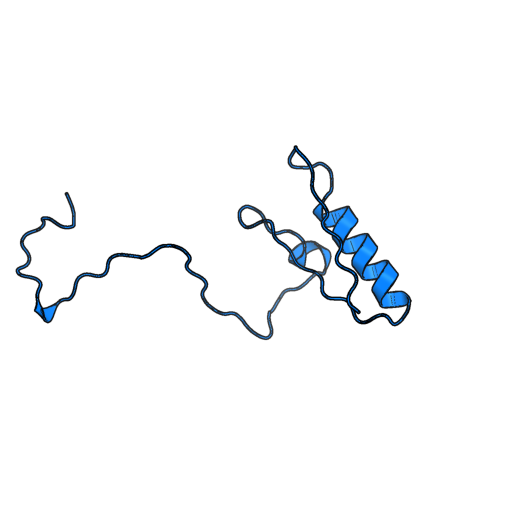 CA . GLU A 1 82 ? 23.456 -3.680 -28.387 1.00 80.75 82 GLU A CA 1
ATOM 602 C C . GLU A 1 82 ? 22.870 -2.501 -27.602 1.00 80.75 82 GLU A C 1
ATOM 604 O O . GLU A 1 82 ? 23.614 -1.927 -26.776 1.00 80.75 82 GLU A O 1
#

Radius of gyration: 20.43 Å; chains: 1; bounding box: 43×27×52 Å

Foldseek 3Di:
DDDDDDQDDPDPPPCSLVVQLVVQVVVVVVVDDDDRDQPPPPDGCNCVVVVPPDDPDDDDDDPDDDDDDPPVPDPVPCVVVD